Protein AF-A0A355S183-F1 (afdb_monomer_lite)

pLDDT: mean 87.5, std 10.52, range [45.47, 97.0]

Foldseek 3Di:
DAQWDDDDPLQVVLVVVPADPQKDKIWGDWDADPNWTKIKIFIFGHDDPDTDLDTPDIFMATPNNHTDPPPVVRVVVVVVVVVCCVPPGPSVD

Secondary structure (DSSP, 8-state):
--SEESPPGGGHHHHHTTPPTTEEEEEEPPEEETTEEEEEEEEEEEETTEEEEEEEEEEEEETT--B---HHHHHHHHHHHHHHHHHH-TT--

Structure (mmCIF, N/CA/C/O backbone):
data_AF-A0A355S183-F1
#
_entry.id   AF-A0A355S183-F1
#
loop_
_atom_site.group_PDB
_atom_site.id
_atom_site.type_symbol
_atom_site.label_atom_id
_atom_site.label_alt_id
_atom_site.label_comp_id
_atom_site.label_asym_id
_atom_site.label_entity_id
_atom_site.label_seq_id
_atom_site.pdbx_PDB_ins_code
_atom_site.Cartn_x
_atom_site.Cartn_y
_atom_site.Cartn_z
_atom_site.occupancy
_atom_site.B_iso_or_equiv
_atom_site.auth_seq_id
_atom_site.auth_comp_id
_atom_site.auth_asym_id
_atom_site.auth_atom_id
_atom_site.pdbx_PDB_model_num
ATOM 1 N N . MET A 1 1 ? 0.515 -3.228 -18.950 1.00 59.41 1 MET A N 1
ATOM 2 C CA . MET A 1 1 ? -0.584 -2.664 -18.141 1.00 59.41 1 MET A CA 1
ATOM 3 C C . MET A 1 1 ? -0.171 -2.760 -16.682 1.00 59.41 1 MET A C 1
ATOM 5 O O . MET A 1 1 ? 0.190 -3.844 -16.256 1.00 59.41 1 MET A O 1
ATOM 9 N N . SER A 1 2 ? -0.138 -1.639 -15.961 1.00 80.38 2 SER A N 1
ATOM 10 C CA . SER A 1 2 ? 0.217 -1.611 -14.535 1.00 80.38 2 SER A CA 1
ATOM 11 C C . SER A 1 2 ? -1.060 -1.556 -13.703 1.00 80.38 2 SER A C 1
ATOM 13 O O . SER A 1 2 ? -1.988 -0.821 -14.058 1.00 80.38 2 SER A O 1
ATOM 15 N N . ILE A 1 3 ? -1.120 -2.306 -12.599 1.00 89.00 3 ILE A N 1
ATOM 16 C CA . ILE A 1 3 ? -2.183 -2.110 -11.599 1.00 89.00 3 ILE A CA 1
ATOM 17 C C . ILE A 1 3 ? -1.902 -0.917 -10.694 1.00 89.00 3 ILE A C 1
ATOM 19 O O . ILE A 1 3 ? -2.797 -0.504 -9.971 1.00 89.00 3 ILE A O 1
ATOM 23 N N . TYR A 1 4 ? -0.693 -0.364 -10.742 1.00 91.62 4 TYR A N 1
ATOM 24 C CA . TYR A 1 4 ? -0.302 0.806 -9.973 1.00 91.62 4 TYR A CA 1
ATOM 25 C C . TYR A 1 4 ? -0.290 2.055 -10.839 1.00 91.62 4 TYR A C 1
ATOM 27 O O . TYR A 1 4 ? 0.101 2.010 -12.011 1.00 91.62 4 TYR A O 1
ATOM 35 N N . GLY A 1 5 ? -0.685 3.170 -10.240 1.00 91.44 5 GLY A N 1
ATOM 36 C CA . GLY A 1 5 ? -0.652 4.480 -10.867 1.00 91.44 5 GLY A CA 1
ATOM 37 C C . GLY A 1 5 ? -0.567 5.601 -9.841 1.00 91.44 5 GLY A C 1
ATOM 38 O O . GLY A 1 5 ? -0.170 5.395 -8.691 1.00 91.44 5 GLY A O 1
ATOM 39 N N . LYS A 1 6 ? -0.947 6.809 -10.271 1.00 92.50 6 LYS A N 1
ATOM 40 C CA . LYS A 1 6 ? -0.968 7.994 -9.410 1.00 92.50 6 LYS A CA 1
ATOM 41 C C . LYS A 1 6 ? -1.799 7.711 -8.155 1.00 92.50 6 LYS A C 1
ATOM 43 O O . LYS A 1 6 ? -2.936 7.257 -8.256 1.00 92.50 6 LYS A O 1
ATOM 48 N N . VAL A 1 7 ? -1.231 8.027 -6.994 1.00 93.50 7 VAL A N 1
ATOM 49 C CA . VAL A 1 7 ? -1.939 7.980 -5.712 1.00 93.50 7 VAL A CA 1
ATOM 50 C C . VAL A 1 7 ? -3.156 8.919 -5.773 1.00 93.50 7 VAL A C 1
ATOM 52 O O . VAL A 1 7 ? -2.976 10.100 -6.089 1.00 93.50 7 VAL A O 1
ATOM 55 N N . PRO A 1 8 ? -4.381 8.423 -5.513 1.00 91.69 8 PRO A N 1
ATOM 56 C CA . PRO A 1 8 ? -5.569 9.261 -5.402 1.00 91.69 8 PRO A CA 1
ATOM 57 C C . PRO A 1 8 ? -5.406 10.330 -4.321 1.00 91.69 8 PRO A C 1
ATOM 59 O O . PRO A 1 8 ? -4.800 10.074 -3.281 1.00 91.69 8 PRO A O 1
ATOM 62 N N . ASP A 1 9 ? -6.007 11.504 -4.523 1.00 90.06 9 ASP A N 1
ATOM 63 C CA . ASP A 1 9 ? -5.892 12.611 -3.564 1.00 90.06 9 ASP A CA 1
ATOM 64 C C . ASP A 1 9 ? -6.440 12.232 -2.174 1.00 90.06 9 ASP A C 1
ATOM 66 O O . ASP A 1 9 ? -5.893 12.664 -1.161 1.00 90.06 9 ASP A O 1
ATOM 70 N N . SER A 1 10 ? -7.441 11.344 -2.111 1.00 88.94 10 SER A N 1
ATOM 71 C CA . SER A 1 10 ? -7.989 10.803 -0.858 1.00 88.94 10 SER A CA 1
ATOM 72 C C . SER A 1 10 ? -6.987 9.982 -0.038 1.00 88.94 10 SER A C 1
ATOM 74 O O . SER A 1 10 ? -7.146 9.870 1.172 1.00 88.94 10 SER A O 1
ATOM 76 N N . LEU A 1 11 ? -5.944 9.425 -0.662 1.00 91.50 11 LEU A N 1
ATOM 77 C CA . LEU A 1 11 ? -4.932 8.590 0.002 1.00 91.50 11 LEU A CA 1
ATOM 78 C C . LEU A 1 11 ? -3.618 9.344 0.255 1.00 91.50 11 LEU A C 1
ATOM 80 O O . LEU A 1 11 ? -2.636 8.771 0.739 1.00 91.50 11 LEU A O 1
ATOM 84 N N . LYS A 1 12 ? -3.570 10.635 -0.089 1.00 87.38 12 LYS A N 1
ATOM 85 C CA . LYS A 1 12 ? -2.335 11.416 -0.099 1.00 87.38 12 LYS A CA 1
ATOM 86 C C . LYS A 1 12 ? -1.755 11.608 1.302 1.00 87.38 12 LYS A C 1
ATOM 88 O O . LYS A 1 12 ? -0.571 11.362 1.494 1.00 87.38 12 LYS A O 1
ATOM 93 N N . THR A 1 13 ? -2.588 11.937 2.289 1.00 85.56 13 THR A N 1
ATOM 94 C CA . THR A 1 13 ? -2.157 12.122 3.688 1.00 85.56 13 THR A CA 1
ATOM 95 C C . THR A 1 13 ? -1.537 10.854 4.273 1.00 85.56 13 THR A C 1
ATOM 97 O O . THR A 1 13 ? -0.493 10.907 4.925 1.00 85.56 13 THR A O 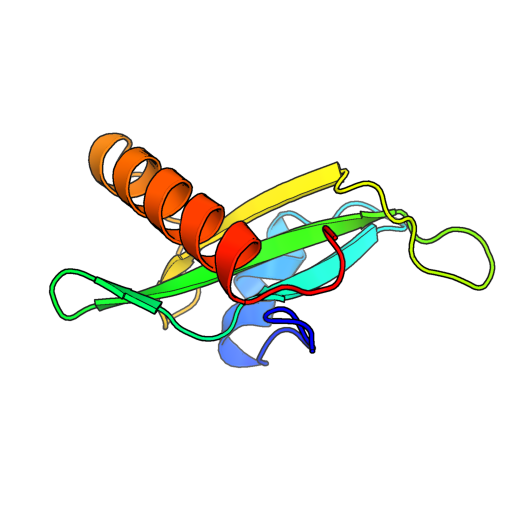1
ATOM 100 N N . ALA A 1 14 ? -2.153 9.702 3.994 1.00 83.62 14 ALA A N 1
ATOM 101 C CA . ALA A 1 14 ? -1.620 8.405 4.388 1.00 83.62 14 ALA A CA 1
ATOM 102 C C . ALA A 1 14 ? -0.247 8.182 3.756 1.00 83.62 14 ALA A C 1
ATOM 104 O O . ALA A 1 14 ? 0.707 7.834 4.436 1.00 83.62 14 ALA A O 1
ATOM 105 N N . THR A 1 15 ? -0.132 8.470 2.463 1.00 86.12 15 THR A N 1
ATOM 106 C CA . THR A 1 15 ? 1.093 8.275 1.689 1.00 86.12 15 THR A CA 1
ATOM 107 C C . THR A 1 15 ? 2.246 9.155 2.175 1.00 86.12 15 THR A C 1
ATOM 109 O O . THR A 1 15 ? 3.358 8.659 2.346 1.00 86.12 15 THR A O 1
ATOM 112 N N . GLU A 1 16 ? 1.981 10.443 2.411 1.00 86.00 16 GLU A N 1
ATOM 113 C CA . GLU A 1 16 ? 2.968 11.448 2.834 1.00 86.00 16 GLU A CA 1
ATOM 114 C C . GLU A 1 16 ? 3.572 11.142 4.210 1.00 86.00 16 GLU A C 1
ATOM 116 O O . GLU A 1 16 ? 4.707 11.522 4.477 1.00 86.00 16 GLU A O 1
ATOM 121 N N . SER A 1 17 ? 2.851 10.408 5.061 1.00 84.12 17 SER A N 1
ATOM 122 C CA . SER A 1 17 ? 3.325 10.029 6.398 1.00 84.12 17 SER A CA 1
ATOM 123 C C . SER A 1 17 ? 4.414 8.948 6.387 1.00 84.12 17 SER A C 1
ATOM 125 O O . SER A 1 17 ? 5.111 8.789 7.387 1.00 84.12 17 SER A O 1
ATOM 127 N N . PHE A 1 18 ? 4.562 8.201 5.286 1.00 83.75 18 PHE A N 1
ATOM 128 C CA . PHE A 1 18 ? 5.514 7.083 5.177 1.00 83.75 18 PHE A CA 1
ATOM 129 C C . PHE A 1 18 ? 6.550 7.255 4.062 1.00 83.75 18 PHE A C 1
ATOM 131 O O . PHE A 1 18 ? 7.478 6.457 3.988 1.00 83.75 18 PHE A O 1
ATOM 138 N N . ILE A 1 19 ? 6.398 8.255 3.190 1.00 88.50 19 ILE A N 1
ATOM 139 C CA . ILE A 1 19 ? 7.325 8.473 2.077 1.00 88.50 19 ILE A CA 1
ATOM 140 C C . ILE A 1 19 ? 8.645 9.071 2.575 1.00 88.50 19 ILE A C 1
ATOM 142 O O . ILE A 1 19 ? 8.660 10.091 3.265 1.00 88.50 19 ILE A O 1
ATOM 146 N N . GLU A 1 20 ? 9.772 8.475 2.192 1.00 86.81 20 GLU A N 1
ATOM 147 C CA . GLU A 1 20 ? 11.088 9.037 2.484 1.00 86.81 20 GLU A CA 1
ATOM 148 C C . GLU A 1 20 ? 11.536 10.043 1.410 1.00 86.81 20 GLU A C 1
ATOM 150 O O . GLU A 1 20 ? 11.062 10.074 0.266 1.00 86.81 20 GLU A O 1
ATOM 155 N N . LYS A 1 21 ? 12.503 10.903 1.762 1.00 83.56 21 LYS A N 1
ATOM 156 C CA . LYS A 1 21 ? 13.055 11.890 0.826 1.00 83.56 21 LYS A CA 1
ATOM 157 C C . LYS A 1 21 ? 13.671 11.185 -0.386 1.00 83.56 21 LYS A C 1
ATOM 159 O O . LYS A 1 21 ? 14.625 10.426 -0.262 1.00 83.56 21 LYS A O 1
ATOM 164 N N . GLY A 1 22 ? 13.188 11.541 -1.574 1.00 82.25 22 GLY A N 1
ATOM 165 C CA . GLY A 1 22 ? 13.670 10.969 -2.833 1.00 82.25 22 GLY A CA 1
ATOM 166 C C . GLY A 1 22 ? 12.918 9.713 -3.268 1.00 82.25 22 GLY A C 1
ATOM 167 O O . GLY A 1 22 ? 13.298 9.109 -4.269 1.00 82.25 22 GLY A O 1
ATOM 168 N N . GLU A 1 23 ? 11.847 9.336 -2.574 1.00 88.62 23 GLU A N 1
ATOM 169 C CA . GLU A 1 23 ? 10.934 8.292 -3.022 1.00 88.62 23 GLU A CA 1
ATOM 170 C C . GLU A 1 23 ? 9.776 8.849 -3.856 1.00 88.62 23 GLU A C 1
ATOM 172 O O . GLU A 1 23 ? 9.437 10.034 -3.825 1.00 88.62 23 GLU A O 1
ATOM 177 N N . MET A 1 24 ? 9.170 7.960 -4.634 1.00 89.56 24 MET A N 1
ATOM 178 C CA . MET A 1 24 ? 7.913 8.172 -5.337 1.00 89.56 24 MET A CA 1
ATOM 179 C C . MET A 1 24 ? 6.939 7.074 -4.932 1.00 89.56 24 MET A C 1
ATOM 181 O O . MET A 1 24 ? 7.313 5.897 -4.910 1.00 89.56 24 MET A O 1
ATOM 185 N N . ALA A 1 25 ? 5.700 7.473 -4.654 1.00 92.25 25 ALA A N 1
ATOM 186 C CA . ALA A 1 25 ? 4.620 6.573 -4.292 1.00 92.25 25 ALA A CA 1
ATOM 187 C C . ALA A 1 25 ? 3.676 6.315 -5.472 1.00 92.25 25 ALA A C 1
ATOM 189 O O . ALA A 1 25 ? 3.356 7.227 -6.239 1.00 92.25 25 ALA A O 1
ATOM 190 N N . GLU A 1 26 ? 3.194 5.082 -5.579 1.00 93.06 26 GLU A N 1
ATOM 191 C CA . GLU A 1 26 ? 2.110 4.693 -6.479 1.00 93.06 26 GLU A CA 1
ATOM 192 C C . GLU A 1 26 ? 1.077 3.875 -5.709 1.00 93.06 26 GLU A C 1
ATOM 194 O O . GLU A 1 26 ? 1.442 3.062 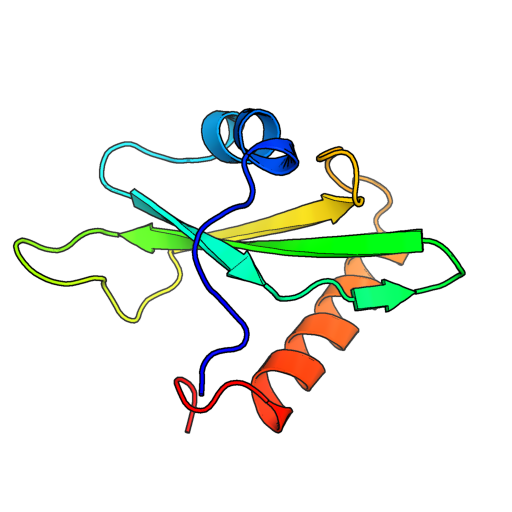-4.863 1.00 93.06 26 GLU A O 1
ATOM 199 N N . ALA A 1 27 ? -0.201 4.059 -6.028 1.00 94.75 27 ALA A N 1
ATOM 200 C CA . ALA A 1 27 ? -1.283 3.272 -5.450 1.00 94.75 27 ALA A CA 1
ATOM 201 C C . ALA A 1 27 ? -1.762 2.224 -6.451 1.00 94.75 27 ALA A C 1
ATOM 203 O O . ALA A 1 27 ? -1.858 2.502 -7.651 1.00 94.75 27 ALA A O 1
ATOM 204 N N . SER A 1 28 ? -2.089 1.035 -5.958 1.00 94.62 28 SER A N 1
ATOM 205 C CA . SER A 1 28 ? -2.778 0.018 -6.736 1.00 94.62 28 SER A CA 1
ATOM 206 C C . SER A 1 28 ? -4.224 0.429 -7.041 1.00 94.62 28 SER A C 1
ATOM 208 O O . SER A 1 28 ? -4.835 1.264 -6.359 1.00 94.62 28 SER A O 1
ATOM 210 N N . LYS A 1 29 ? -4.801 -0.188 -8.076 1.00 92.44 29 LYS A N 1
ATOM 211 C CA . LYS A 1 29 ? -6.250 -0.206 -8.296 1.00 92.44 29 LYS A CA 1
ATOM 212 C C . LYS A 1 29 ? -6.962 -0.717 -7.032 1.00 92.44 29 LYS A C 1
ATOM 214 O O . LYS A 1 29 ? -6.418 -1.590 -6.356 1.00 92.44 29 LYS A O 1
ATOM 219 N N . PRO A 1 30 ? -8.173 -0.211 -6.734 1.00 93.38 30 PRO A N 1
ATOM 220 C CA . PRO A 1 30 ? -8.923 -0.636 -5.559 1.00 93.38 30 PRO A CA 1
ATOM 221 C C . PRO A 1 30 ? -9.196 -2.139 -5.596 1.00 93.38 30 PRO A C 1
ATOM 223 O O . PRO A 1 30 ? -9.576 -2.687 -6.635 1.00 93.38 30 PRO A O 1
ATOM 226 N N . VAL A 1 31 ? -9.045 -2.784 -4.444 1.00 93.31 31 VAL A N 1
ATOM 227 C CA . VAL A 1 31 ? -9.399 -4.187 -4.232 1.00 93.31 31 VAL A CA 1
ATOM 228 C C . VAL A 1 31 ? -10.486 -4.262 -3.171 1.00 93.31 31 VAL A C 1
ATOM 230 O O . VAL A 1 31 ? -10.332 -3.718 -2.079 1.00 93.31 31 VAL A O 1
ATOM 233 N N . VAL A 1 32 ? -11.588 -4.936 -3.497 1.00 94.56 32 VAL A N 1
ATOM 234 C CA . VAL A 1 32 ? -12.691 -5.162 -2.559 1.00 94.56 32 VAL A CA 1
ATOM 235 C C . VAL A 1 32 ? -12.458 -6.477 -1.823 1.00 94.56 32 VAL A C 1
ATOM 237 O O . VAL A 1 32 ? -12.318 -7.527 -2.448 1.00 94.56 32 VAL A O 1
ATOM 240 N N . TYR A 1 33 ? -12.437 -6.429 -0.495 1.00 95.25 33 TYR A N 1
ATOM 241 C CA . TYR A 1 33 ? -12.319 -7.596 0.376 1.00 95.25 33 TYR A CA 1
ATOM 242 C C . TYR A 1 33 ? -13.243 -7.415 1.580 1.00 95.25 33 TYR A C 1
ATOM 244 O O . TYR A 1 33 ? -13.213 -6.371 2.223 1.00 95.25 33 TYR A O 1
ATOM 252 N N . LYS A 1 34 ? -14.085 -8.414 1.881 1.00 93.88 34 LYS A N 1
ATOM 253 C CA . LYS A 1 34 ? -15.064 -8.349 2.988 1.00 93.88 34 LYS A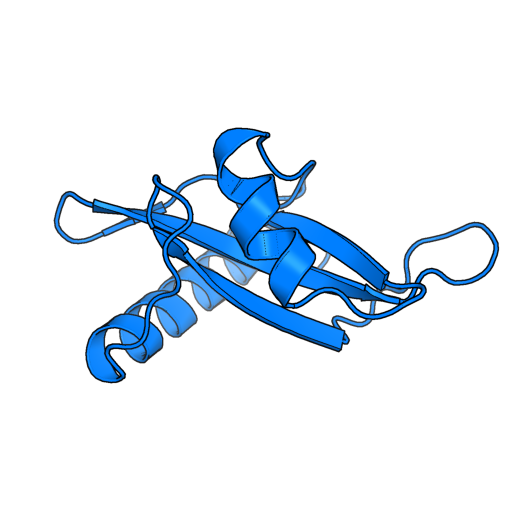 CA 1
ATOM 254 C C . LYS A 1 34 ? -15.827 -7.012 3.020 1.00 93.88 34 LYS A C 1
ATOM 256 O O . LYS A 1 34 ? -15.813 -6.315 4.029 1.00 93.88 34 LYS A O 1
ATOM 261 N N . GLU A 1 35 ? -16.407 -6.636 1.878 1.00 94.56 35 GLU A N 1
ATOM 262 C CA . GLU A 1 35 ? -17.217 -5.413 1.687 1.00 94.56 35 GLU A CA 1
ATOM 263 C C . GLU A 1 35 ? -16.470 -4.077 1.863 1.00 94.56 35 GLU A C 1
ATOM 265 O O . GLU A 1 35 ? -17.062 -3.012 1.722 1.00 94.56 35 GLU A O 1
ATOM 270 N N . ASN A 1 36 ? -15.159 -4.110 2.099 1.00 96.50 36 ASN A N 1
ATOM 271 C CA . ASN A 1 36 ? -14.323 -2.927 2.243 1.00 96.50 36 ASN A CA 1
ATOM 272 C C . ASN A 1 36 ? -13.392 -2.775 1.040 1.00 96.50 36 ASN A C 1
ATOM 274 O O . ASN A 1 36 ? -12.974 -3.758 0.428 1.00 96.50 36 ASN A O 1
ATOM 278 N N . THR A 1 37 ? -13.064 -1.529 0.703 1.00 96.25 37 THR A N 1
ATOM 279 C CA . THR A 1 37 ? -12.100 -1.215 -0.358 1.00 96.25 37 THR A CA 1
ATOM 280 C C . THR A 1 37 ? -10.728 -0.978 0.247 1.00 96.25 37 THR A C 1
ATOM 282 O O . THR A 1 37 ? -10.612 -0.275 1.250 1.00 96.25 37 THR A O 1
ATOM 285 N N . TYR A 1 38 ? -9.698 -1.531 -0.386 1.00 96.81 38 TYR A N 1
ATOM 286 C CA . TYR A 1 38 ? -8.309 -1.396 0.028 1.00 96.81 38 TYR A CA 1
ATOM 287 C C . TYR A 1 38 ? -7.410 -1.018 -1.142 1.00 96.81 38 TYR A C 1
ATOM 289 O O . TYR A 1 38 ? -7.687 -1.346 -2.299 1.00 96.81 38 TYR A O 1
ATOM 297 N N . HIS A 1 39 ? -6.292 -0.383 -0.806 1.00 96.44 39 HIS A N 1
ATOM 298 C CA . HIS A 1 39 ? -5.219 -0.042 -1.726 1.00 96.44 39 HIS A CA 1
ATOM 299 C C . HIS A 1 39 ? -3.874 -0.467 -1.143 1.00 96.44 39 HIS A C 1
ATOM 301 O O . HIS A 1 39 ? -3.624 -0.320 0.053 1.00 96.44 39 HIS A O 1
ATOM 307 N N . GLU A 1 40 ? -2.990 -0.946 -2.009 1.00 95.88 40 GLU A N 1
ATOM 308 C CA . GLU A 1 40 ? -1.569 -1.083 -1.710 1.00 95.88 40 GLU A CA 1
ATOM 309 C C . GLU A 1 40 ? -0.860 0.152 -2.256 1.00 95.88 40 GLU A C 1
ATOM 311 O O . GLU A 1 40 ? -1.022 0.510 -3.424 1.00 95.88 40 GLU A O 1
ATOM 316 N N . ILE A 1 41 ? -0.080 0.809 -1.408 1.00 94.94 41 ILE A N 1
ATOM 317 C CA . ILE A 1 41 ? 0.788 1.911 -1.805 1.00 94.94 41 ILE A CA 1
ATOM 318 C C . ILE A 1 41 ? 2.216 1.386 -1.778 1.00 94.94 41 ILE A C 1
ATOM 320 O O . ILE A 1 41 ? 2.681 0.899 -0.747 1.00 94.94 41 ILE A O 1
ATOM 324 N N . ILE A 1 42 ? 2.904 1.487 -2.912 1.00 92.94 42 ILE A N 1
ATOM 325 C CA . ILE A 1 42 ? 4.314 1.119 -3.042 1.00 92.94 42 ILE A CA 1
ATOM 326 C C . ILE A 1 42 ? 5.176 2.367 -3.134 1.00 92.94 42 ILE A C 1
ATOM 328 O O . ILE A 1 42 ? 4.832 3.328 -3.822 1.00 92.94 42 ILE A O 1
ATOM 332 N N . TYR A 1 43 ? 6.331 2.306 -2.487 1.00 91.88 43 TYR A N 1
ATOM 333 C CA . TYR A 1 43 ? 7.363 3.329 -2.522 1.00 91.88 43 TYR A CA 1
ATOM 334 C C . TYR A 1 43 ? 8.549 2.806 -3.318 1.00 91.88 43 TYR A C 1
ATOM 336 O O . TYR A 1 43 ? 8.891 1.624 -3.268 1.00 91.88 43 TYR A O 1
ATOM 344 N N . SER A 1 44 ? 9.152 3.685 -4.105 1.00 89.38 44 SER A N 1
ATOM 345 C CA . SER A 1 44 ? 10.313 3.363 -4.932 1.00 89.38 44 SER A CA 1
ATOM 346 C C . SER A 1 44 ? 11.239 4.560 -4.985 1.00 89.38 44 SER A C 1
ATOM 348 O O . SER A 1 44 ? 10.774 5.698 -5.089 1.00 89.38 44 SER A O 1
ATOM 350 N N . ARG A 1 45 ? 12.551 4.325 -4.951 1.00 86.19 45 ARG A N 1
ATOM 351 C CA . ARG A 1 45 ? 13.525 5.413 -5.063 1.00 86.19 45 ARG A CA 1
ATOM 352 C C . ARG A 1 45 ? 13.474 6.049 -6.449 1.00 86.19 45 ARG A C 1
ATOM 354 O O . ARG A 1 45 ? 13.428 5.364 -7.474 1.00 86.19 45 ARG A O 1
ATOM 361 N N . LYS A 1 46 ? 13.542 7.376 -6.481 1.00 78.62 46 LYS A N 1
ATOM 362 C CA . LYS A 1 46 ? 13.745 8.148 -7.703 1.00 78.62 46 LYS A CA 1
ATOM 363 C C . LYS A 1 46 ? 15.232 8.130 -8.046 1.00 78.62 46 LYS A C 1
ATOM 365 O O . LYS A 1 46 ? 16.051 8.586 -7.251 1.00 78.62 46 LYS A O 1
ATOM 370 N N . MET A 1 47 ? 15.590 7.637 -9.230 1.00 70.62 47 MET A N 1
ATOM 371 C CA . MET A 1 47 ? 16.971 7.656 -9.708 1.00 70.62 47 MET A CA 1
ATOM 372 C C . MET A 1 47 ? 17.078 8.575 -10.922 1.00 70.62 47 MET A C 1
ATOM 374 O O . MET A 1 47 ? 16.640 8.218 -12.009 1.00 70.62 47 MET A O 1
ATOM 378 N N . LEU A 1 48 ? 17.666 9.760 -10.719 1.00 69.12 48 LEU A N 1
ATOM 379 C CA . LEU A 1 48 ? 17.931 10.810 -11.718 1.00 69.12 48 LEU A CA 1
ATOM 380 C C . LEU A 1 48 ? 16.726 11.163 -12.618 1.00 69.12 48 LEU A C 1
ATOM 382 O O . LEU A 1 48 ? 16.041 12.151 -12.362 1.00 69.12 48 LEU A O 1
ATOM 386 N N . TRP A 1 49 ? 16.454 10.354 -13.642 1.00 59.69 49 TRP A N 1
ATOM 387 C CA . TRP A 1 49 ? 15.455 10.588 -14.692 1.00 59.69 49 TRP A CA 1
ATOM 388 C C . TRP A 1 49 ? 14.366 9.512 -14.761 1.00 59.69 49 TRP A C 1
ATOM 390 O O . TRP A 1 49 ? 13.411 9.657 -15.519 1.00 59.69 49 TRP A O 1
ATOM 400 N N . ALA A 1 50 ? 14.493 8.438 -13.980 1.00 62.19 50 ALA A N 1
ATOM 401 C CA . ALA A 1 50 ? 13.579 7.308 -14.009 1.00 62.19 50 ALA A CA 1
ATOM 402 C C . ALA A 1 50 ? 13.281 6.780 -12.602 1.00 62.19 50 ALA A C 1
ATOM 404 O O . ALA A 1 50 ? 14.048 6.933 -11.648 1.00 62.19 50 ALA A O 1
ATOM 405 N N . LYS A 1 51 ? 12.120 6.147 -12.475 1.00 65.38 51 LYS A N 1
ATOM 406 C CA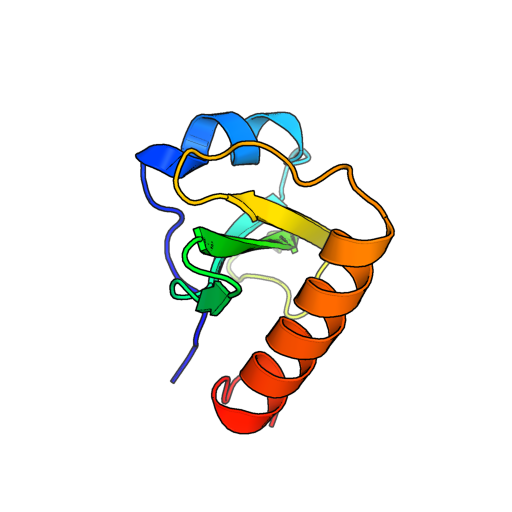 . LYS A 1 51 ? 11.761 5.378 -11.289 1.00 65.38 51 LYS A CA 1
ATOM 407 C C . LYS A 1 51 ? 12.651 4.131 -11.216 1.00 65.38 51 LYS A C 1
ATOM 409 O O . LYS A 1 51 ? 12.825 3.447 -12.226 1.00 65.38 51 LYS A O 1
ATOM 414 N N . SER A 1 52 ? 13.184 3.824 -10.031 1.00 69.75 52 SER A N 1
ATOM 415 C CA . SER A 1 52 ? 13.795 2.515 -9.796 1.00 69.75 52 SER A CA 1
ATOM 416 C C . SER A 1 52 ? 12.736 1.418 -9.916 1.00 69.75 52 SER A C 1
ATOM 418 O O . SER A 1 52 ? 11.604 1.585 -9.453 1.00 69.75 52 SER A O 1
ATOM 420 N N . LYS A 1 53 ? 13.106 0.281 -10.516 1.00 71.38 53 LYS A N 1
ATOM 421 C CA . LYS A 1 53 ? 12.263 -0.922 -10.490 1.00 71.38 53 LYS A CA 1
ATOM 422 C C . LYS A 1 53 ? 12.144 -1.505 -9.077 1.00 71.38 53 LYS A C 1
ATOM 424 O O . LYS A 1 53 ? 11.191 -2.231 -8.810 1.00 71.38 53 LYS A O 1
ATOM 429 N N . ASP A 1 54 ? 13.058 -1.145 -8.180 1.00 80.19 54 ASP A N 1
ATOM 430 C CA . ASP A 1 54 ? 13.071 -1.649 -6.815 1.00 80.19 54 ASP A CA 1
ATOM 431 C C . ASP A 1 54 ? 12.035 -0.930 -5.946 1.00 80.19 54 ASP A C 1
ATOM 433 O O . ASP A 1 54 ? 12.002 0.303 -5.845 1.00 80.19 54 ASP A O 1
ATOM 437 N N . ILE A 1 55 ? 11.196 -1.734 -5.295 1.00 85.44 55 ILE A N 1
ATOM 438 C CA . ILE A 1 55 ? 10.250 -1.283 -4.277 1.00 85.44 55 ILE A CA 1
ATOM 439 C C . ILE A 1 55 ? 11.017 -1.162 -2.958 1.00 85.44 55 ILE A C 1
ATOM 441 O O . ILE A 1 55 ? 11.504 -2.161 -2.432 1.00 85.44 55 ILE A O 1
ATOM 445 N N . SER A 1 56 ? 11.120 0.054 -2.428 1.00 87.69 56 SER A N 1
ATOM 446 C CA . SER A 1 56 ? 11.776 0.346 -1.148 1.00 87.69 56 SER A CA 1
ATOM 447 C C . SER A 1 56 ? 10.846 0.163 0.050 1.00 87.69 56 SER A C 1
ATOM 449 O O . SER A 1 56 ? 11.312 -0.119 1.150 1.00 87.69 56 SER A O 1
ATOM 451 N N . GLY A 1 57 ? 9.533 0.260 -0.163 1.00 89.25 57 GLY A N 1
ATOM 452 C CA . GLY A 1 57 ? 8.543 0.093 0.893 1.00 89.25 57 GLY A CA 1
ATOM 453 C C . GLY A 1 57 ? 7.151 -0.194 0.349 1.00 89.25 57 GLY A C 1
ATOM 454 O O . GLY A 1 57 ? 6.860 0.045 -0.824 1.00 89.25 57 GLY A O 1
ATOM 455 N N . ARG A 1 58 ? 6.274 -0.701 1.217 1.00 92.44 58 ARG A N 1
ATOM 456 C CA . ARG A 1 58 ? 4.850 -0.883 0.919 1.00 92.44 58 ARG A CA 1
ATOM 457 C C . ARG A 1 58 ? 3.997 -0.696 2.164 1.00 92.44 58 ARG A C 1
ATOM 459 O O . ARG A 1 58 ? 4.404 -1.099 3.252 1.00 92.44 58 ARG A O 1
ATOM 466 N N . ILE A 1 59 ? 2.806 -0.144 1.982 1.00 94.62 59 ILE A N 1
ATOM 467 C CA . ILE A 1 59 ? 1.756 -0.089 3.002 1.00 94.62 59 ILE A CA 1
ATOM 468 C C . ILE A 1 59 ? 0.417 -0.488 2.389 1.00 94.62 59 ILE A C 1
ATOM 470 O O . ILE A 1 59 ? 0.226 -0.403 1.176 1.00 94.62 59 ILE A O 1
ATOM 474 N N . ILE A 1 60 ? -0.524 -0.892 3.239 1.00 95.88 60 ILE A N 1
ATOM 475 C CA . ILE A 1 60 ? -1.903 -1.169 2.839 1.00 95.88 60 ILE A CA 1
ATOM 476 C C . ILE A 1 60 ? -2.823 -0.235 3.618 1.00 95.88 60 ILE A C 1
ATOM 478 O O . ILE A 1 60 ? -2.706 -0.110 4.842 1.00 95.88 60 ILE A O 1
ATOM 482 N N . VAL A 1 61 ? -3.729 0.417 2.895 1.00 95.94 61 VAL A N 1
ATOM 483 C CA . VAL A 1 61 ? -4.703 1.367 3.437 1.00 95.94 61 VAL A CA 1
ATOM 484 C C . VAL A 1 61 ? -6.121 0.986 3.025 1.00 95.94 61 VAL A C 1
ATOM 486 O O . VAL A 1 61 ? -6.318 0.335 1.997 1.00 95.94 61 VAL A O 1
ATOM 489 N N . ASP A 1 62 ? -7.111 1.377 3.823 1.00 95.19 62 ASP A N 1
ATOM 490 C CA . ASP A 1 62 ? -8.517 1.319 3.413 1.00 95.19 62 ASP A CA 1
ATOM 491 C C . ASP A 1 62 ? -8.856 2.420 2.384 1.00 95.19 62 ASP A C 1
ATOM 493 O O . ASP A 1 62 ? -8.032 3.277 2.050 1.00 95.19 62 ASP A O 1
ATOM 497 N N . GLY A 1 63 ? -10.088 2.413 1.870 1.00 91.88 63 GLY A N 1
ATOM 498 C CA . GLY A 1 63 ? -10.579 3.407 0.910 1.00 91.88 63 GLY A CA 1
ATOM 499 C C . GLY A 1 63 ? -10.600 4.852 1.432 1.00 91.88 63 GLY A C 1
ATOM 500 O O . GLY A 1 63 ? -10.697 5.779 0.630 1.00 91.88 63 GLY A O 1
ATOM 501 N N . ASN A 1 64 ? -10.468 5.052 2.746 1.00 91.62 64 ASN A N 1
ATOM 502 C CA . ASN A 1 64 ? -10.378 6.360 3.396 1.00 91.62 64 ASN A CA 1
ATOM 503 C C . ASN A 1 64 ? -8.923 6.766 3.701 1.00 91.62 64 ASN A C 1
ATOM 505 O O . ASN A 1 64 ? -8.694 7.824 4.282 1.00 91.62 64 ASN A O 1
ATOM 509 N N . GLY A 1 65 ? -7.937 5.938 3.338 1.00 91.62 65 GLY A N 1
ATOM 510 C CA . GLY A 1 65 ? -6.523 6.189 3.605 1.00 91.62 65 GLY A CA 1
ATOM 511 C C . GLY A 1 65 ? -6.059 5.786 5.006 1.00 91.62 65 GLY A C 1
ATOM 512 O O . GLY A 1 65 ? -4.940 6.115 5.392 1.00 91.62 65 GLY A O 1
ATOM 513 N N . ASN A 1 66 ? -6.852 5.056 5.788 1.00 93.25 66 ASN A N 1
ATOM 514 C CA . ASN A 1 66 ? -6.387 4.586 7.091 1.00 93.25 66 ASN A CA 1
ATOM 515 C C . ASN A 1 66 ? -5.465 3.379 6.928 1.00 93.25 66 ASN A C 1
ATOM 517 O O . ASN A 1 66 ? -5.796 2.417 6.235 1.00 93.25 66 ASN A O 1
ATOM 521 N N . LEU A 1 67 ? -4.323 3.401 7.619 1.00 93.69 67 LEU A N 1
ATOM 522 C CA . LEU A 1 67 ? -3.391 2.276 7.637 1.00 93.69 67 LEU A CA 1
ATOM 523 C C . LEU A 1 67 ? -4.029 1.046 8.290 1.00 93.69 67 LEU A C 1
ATOM 525 O O . LEU A 1 67 ? -4.528 1.111 9.417 1.00 93.69 67 LEU A O 1
ATOM 529 N N . ILE A 1 68 ? -3.902 -0.101 7.629 1.00 94.81 68 ILE A N 1
ATOM 530 C CA . ILE A 1 68 ? -4.310 -1.378 8.203 1.00 94.81 68 ILE A CA 1
ATOM 531 C C . ILE A 1 68 ? -3.269 -1.840 9.225 1.00 94.81 68 ILE A C 1
ATOM 533 O O . ILE A 1 68 ? -2.125 -2.136 8.886 1.00 94.81 68 ILE A O 1
ATOM 537 N N . LYS A 1 69 ? -3.680 -1.899 10.495 1.00 92.56 69 LYS A N 1
ATOM 538 C CA . LYS A 1 69 ? -2.838 -2.345 11.621 1.00 92.56 69 LYS A CA 1
ATOM 539 C C . LYS A 1 69 ? -3.190 -3.742 12.131 1.00 92.56 69 LYS A C 1
ATOM 541 O O . LYS A 1 69 ? -2.386 -4.348 12.839 1.00 92.56 69 LYS A O 1
ATOM 546 N N . ASP A 1 70 ? -4.376 -4.248 11.793 1.00 96.50 70 ASP A N 1
ATOM 547 C CA . ASP A 1 70 ? -4.774 -5.611 12.137 1.00 96.50 70 ASP A CA 1
ATOM 548 C C . ASP A 1 70 ? -3.899 -6.611 11.374 1.00 96.50 70 ASP A C 1
ATOM 550 O O . ASP A 1 70 ? -3.873 -6.620 10.143 1.00 96.50 70 ASP A O 1
ATOM 554 N N . LYS A 1 71 ? -3.149 -7.438 12.110 1.00 95.88 71 LYS A N 1
ATOM 555 C CA . LYS A 1 71 ? -2.143 -8.332 11.522 1.00 95.88 71 LYS A CA 1
ATOM 556 C C . LYS A 1 71 ? -2.763 -9.400 10.626 1.00 95.88 71 LYS A C 1
ATOM 558 O O . LYS A 1 71 ? -2.186 -9.723 9.591 1.00 95.88 71 LYS A O 1
ATOM 563 N N . THR A 1 72 ? -3.912 -9.944 11.017 1.00 96.69 72 THR A N 1
ATOM 564 C CA . THR A 1 72 ? -4.585 -11.017 10.278 1.00 96.69 72 THR A CA 1
ATOM 565 C C . THR A 1 72 ? -5.102 -10.490 8.945 1.00 96.69 72 THR A C 1
ATOM 567 O O . THR A 1 72 ? -4.797 -11.048 7.894 1.00 96.69 72 THR A O 1
ATOM 570 N N . LEU A 1 73 ? -5.810 -9.361 8.979 1.00 96.56 73 LEU A N 1
ATOM 571 C CA . LEU A 1 73 ? -6.294 -8.673 7.791 1.00 96.56 73 LEU A CA 1
ATOM 572 C C . LEU A 1 73 ? -5.138 -8.246 6.885 1.00 96.56 73 LEU A C 1
ATOM 574 O O . LEU A 1 73 ? -5.203 -8.447 5.675 1.00 96.56 73 LEU A O 1
ATOM 578 N N . LEU A 1 74 ? -4.062 -7.697 7.454 1.00 95.88 74 LEU A N 1
ATOM 579 C CA . LEU A 1 74 ? -2.888 -7.295 6.685 1.00 95.88 74 LEU A CA 1
ATOM 580 C C . LEU A 1 74 ? -2.265 -8.488 5.947 1.00 95.88 74 LEU A C 1
ATOM 582 O O . LEU A 1 74 ? -1.959 -8.373 4.764 1.00 95.88 74 LEU A O 1
ATOM 586 N N . MET A 1 75 ? -2.125 -9.642 6.607 1.00 95.81 75 MET A N 1
ATOM 587 C CA . MET A 1 75 ? -1.614 -10.862 5.973 1.00 95.81 75 MET A CA 1
ATOM 588 C C . MET A 1 75 ? -2.500 -11.346 4.820 1.00 95.81 75 MET A C 1
ATOM 590 O O . MET A 1 75 ? -1.974 -11.747 3.779 1.00 95.81 75 MET A O 1
ATOM 594 N N . ASP A 1 76 ? -3.823 -11.312 4.988 1.00 96.38 76 ASP A N 1
ATOM 595 C CA . ASP A 1 76 ? -4.768 -11.675 3.928 1.00 96.38 76 ASP A CA 1
ATOM 596 C C . ASP A 1 76 ? -4.635 -10.734 2.725 1.00 96.38 76 ASP A C 1
ATOM 598 O O . ASP A 1 76 ? -4.504 -11.184 1.584 1.00 96.38 76 ASP A O 1
ATOM 602 N N . LEU A 1 77 ? -4.604 -9.424 2.981 1.00 97.00 77 LEU A N 1
ATOM 603 C CA . LEU A 1 77 ? -4.488 -8.406 1.940 1.00 97.00 77 LEU A CA 1
ATOM 604 C C . LEU A 1 77 ? -3.134 -8.477 1.226 1.00 97.00 77 LEU A C 1
ATOM 606 O O . LEU A 1 77 ? -3.098 -8.376 0.004 1.00 97.00 77 LEU A O 1
ATOM 610 N N . MET A 1 78 ? -2.029 -8.725 1.937 1.00 93.69 78 MET A N 1
ATOM 611 C CA . MET A 1 78 ? -0.710 -8.911 1.318 1.00 93.69 78 MET A CA 1
ATOM 612 C C . MET A 1 78 ? -0.701 -10.079 0.328 1.00 93.69 78 MET A C 1
ATOM 614 O O . MET A 1 78 ? -0.151 -9.950 -0.765 1.00 93.69 78 MET A O 1
ATOM 618 N N . LYS A 1 79 ? -1.331 -11.210 0.676 1.00 94.50 79 LYS A N 1
ATOM 619 C CA . LYS A 1 79 ? -1.470 -12.349 -0.247 1.00 94.50 79 LYS A CA 1
ATOM 620 C C . LYS A 1 79 ? -2.320 -11.972 -1.456 1.00 94.50 79 LYS A C 1
ATOM 622 O O . LYS A 1 79 ? -1.948 -12.276 -2.585 1.00 94.50 79 LYS A O 1
ATOM 627 N N . LEU A 1 80 ? -3.443 -11.294 -1.225 1.00 94.38 80 LEU A N 1
ATOM 628 C CA . LEU A 1 80 ? -4.351 -10.873 -2.286 1.00 94.38 80 LEU A CA 1
ATOM 629 C C . LEU A 1 80 ? -3.658 -9.931 -3.279 1.00 94.38 80 LEU A C 1
ATOM 631 O O . LEU A 1 80 ? -3.698 -10.182 -4.482 1.00 94.38 80 LEU A O 1
ATOM 635 N N . PHE A 1 81 ? -2.964 -8.905 -2.782 1.00 93.81 81 PHE A N 1
ATOM 636 C CA . PHE A 1 81 ? -2.201 -7.970 -3.608 1.00 93.81 81 PHE A CA 1
ATOM 637 C C . PHE A 1 81 ? -1.019 -8.633 -4.319 1.00 93.81 81 PHE A C 1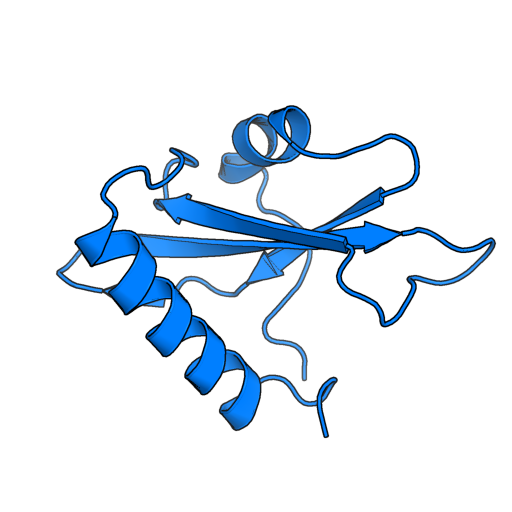
ATOM 639 O O . PHE A 1 81 ? -0.760 -8.318 -5.479 1.00 93.81 81 PHE A O 1
ATOM 646 N N . TYR A 1 82 ? -0.351 -9.600 -3.685 1.00 90.62 82 TYR A N 1
ATOM 647 C CA . TYR A 1 82 ? 0.685 -10.400 -4.337 1.00 90.62 82 TYR A CA 1
ATOM 648 C C . TYR A 1 82 ? 0.144 -11.141 -5.568 1.00 90.62 82 TYR A C 1
ATOM 650 O O . TYR A 1 82 ? 0.705 -11.011 -6.657 1.00 90.62 82 TYR A O 1
ATOM 658 N N . TYR A 1 83 ? -0.983 -11.849 -5.433 1.00 91.06 83 TYR A N 1
ATOM 659 C CA . TYR A 1 83 ? -1.619 -12.517 -6.571 1.00 91.06 83 TYR A CA 1
ATOM 660 C C . TYR A 1 83 ? -2.122 -11.519 -7.614 1.00 91.06 83 TYR A C 1
ATOM 662 O O . TYR A 1 83 ? -1.913 -11.726 -8.806 1.00 91.06 83 TYR A O 1
ATOM 670 N N . TYR A 1 84 ? -2.722 -10.407 -7.186 1.00 89.12 84 TYR A N 1
ATOM 671 C CA . TYR A 1 84 ? -3.137 -9.339 -8.097 1.00 89.12 84 TYR A CA 1
ATOM 672 C C . TYR A 1 84 ? -1.967 -8.808 -8.930 1.00 89.12 84 TYR A C 1
ATOM 674 O O . TYR A 1 84 ? -2.106 -8.610 -10.134 1.00 89.12 84 TYR A O 1
ATOM 682 N N . CYS A 1 85 ? -0.810 -8.610 -8.301 1.00 86.31 85 CYS A N 1
ATOM 683 C CA . CYS A 1 85 ? 0.405 -8.178 -8.973 1.00 86.31 85 CYS A CA 1
ATOM 684 C C . CYS A 1 85 ? 0.856 -9.208 -10.019 1.00 86.31 85 CYS A C 1
ATOM 686 O O . CYS A 1 85 ? 1.070 -8.843 -11.169 1.00 86.31 85 CYS A O 1
ATOM 688 N N . ILE A 1 86 ? 0.901 -10.497 -9.660 1.00 85.81 86 ILE A N 1
ATOM 689 C CA . ILE A 1 86 ? 1.285 -11.578 -10.584 1.00 85.81 86 ILE A CA 1
ATOM 690 C C . ILE A 1 86 ? 0.357 -11.656 -11.798 1.00 85.81 86 ILE A C 1
ATOM 692 O O . ILE A 1 86 ? 0.827 -11.797 -12.924 1.00 85.81 86 ILE A O 1
ATOM 696 N N . PHE A 1 87 ? -0.956 -11.593 -11.582 1.00 87.06 87 PHE A N 1
ATOM 697 C CA . PHE A 1 87 ? -1.919 -11.821 -12.659 1.00 87.06 87 PHE A CA 1
ATOM 698 C C . PHE A 1 87 ? -2.176 -10.586 -13.524 1.00 87.06 87 PHE A C 1
ATOM 700 O O . PHE A 1 87 ? -2.556 -10.732 -14.686 1.00 87.06 87 PHE A O 1
ATOM 707 N N . PHE A 1 88 ? -1.999 -9.378 -12.982 1.00 85.56 88 PHE A N 1
ATOM 708 C CA . PHE A 1 88 ? -2.473 -8.157 -13.636 1.00 85.56 88 PHE A CA 1
ATOM 709 C C . PHE A 1 88 ? -1.416 -7.057 -13.803 1.00 85.56 88 PHE A C 1
ATOM 711 O O . PHE A 1 88 ? -1.678 -6.110 -14.551 1.00 85.56 88 PHE A O 1
ATOM 718 N N . ASP A 1 89 ? -0.247 -7.138 -13.154 1.00 81.75 89 ASP A N 1
ATOM 719 C CA . ASP A 1 89 ? 0.844 -6.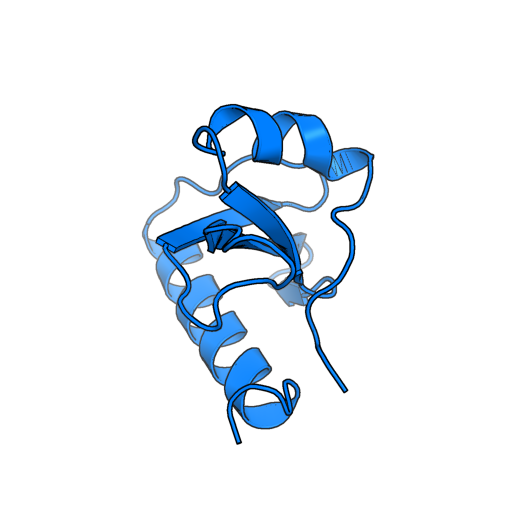174 -13.350 1.00 81.75 89 ASP A CA 1
ATOM 720 C C . ASP A 1 89 ? 1.918 -6.727 -14.291 1.00 81.75 89 ASP A C 1
ATOM 722 O O . ASP A 1 89 ? 2.769 -7.535 -13.923 1.00 81.75 89 ASP A O 1
ATOM 726 N N . THR A 1 90 ? 1.940 -6.218 -15.522 1.00 70.06 90 THR A N 1
ATOM 727 C CA . THR A 1 90 ? 2.926 -6.641 -16.526 1.00 70.06 90 THR A CA 1
ATOM 728 C C . THR A 1 90 ? 4.326 -6.069 -16.283 1.00 70.06 90 THR A C 1
ATOM 730 O O . THR A 1 90 ? 5.186 -6.235 -17.137 1.00 70.06 90 THR A O 1
ATOM 733 N N . ARG A 1 91 ? 4.566 -5.310 -15.203 1.00 66.25 91 ARG A N 1
ATOM 734 C CA . ARG A 1 91 ? 5.913 -4.816 -14.848 1.00 66.25 91 ARG A CA 1
ATOM 735 C C . ARG A 1 91 ? 6.775 -5.875 -14.157 1.00 66.25 91 ARG A C 1
ATOM 737 O O . ARG A 1 91 ? 7.979 -5.668 -14.032 1.00 66.25 91 ARG A O 1
ATOM 744 N N . MET A 1 92 ? 6.158 -6.959 -13.690 1.00 53.50 92 MET A N 1
ATOM 745 C CA . MET A 1 92 ? 6.812 -8.070 -12.990 1.00 53.50 92 MET A CA 1
ATOM 746 C C . MET A 1 92 ? 7.117 -9.270 -13.904 1.00 53.50 92 MET A C 1
ATOM 748 O O . MET A 1 92 ? 7.685 -10.249 -13.424 1.00 53.50 92 MET A O 1
ATOM 752 N N . ILE A 1 93 ? 6.738 -9.194 -15.186 1.00 45.47 93 ILE A N 1
ATOM 753 C CA . ILE A 1 93 ? 6.965 -10.215 -16.222 1.00 45.47 93 ILE A CA 1
ATOM 754 C C . ILE A 1 93 ? 8.006 -9.693 -17.213 1.00 45.47 93 ILE A C 1
ATOM 756 O O . ILE A 1 93 ? 7.913 -8.495 -17.571 1.00 45.47 93 ILE A O 1
#

Sequence (93 aa):
MSIYGKVPDSLKTATESFIEKGEMAEASKPVVYKENTYHEIIYSRKMLWAKSKDISGRIIVDGNGNLIKDKTLLMDLMKLFYYYCIFFDTRMI

Radius of gyration: 12.86 Å; chains: 1; bounding box: 35×25×30 Å